Protein AF-K9FWV0-F1 (afdb_monomer_lite)

Foldseek 3Di:
DDDDDDDDDPPDDDDDDDDDPDDPQQVVLVVVVVVVVVDVPPDFFEDEDFDVVVLVVCVVNPGQEYEHAAPLADDDDDPPGHGLLVRLLVSVVVCVVVVPPRYAYAYHHPQDDVVSVVSSVVSPHDPDDSPDPDDDDD

Sequence (138 aa):
MWVPSLRSINWWQSGCLSFGRTLIIPPLMQAVRGTQYSSDWGTKITVHVGTIKSTVEALPQRMDVLVVQGTDAGRHQWAQGTSLISLLPEVRDLLSKFQNTTTAILAAGGIVDGRGCVAALGLGGLFRSPFIADDWQI

Structure (mmCIF, N/CA/C/O backbone):
data_AF-K9FWV0-F1
#
_entry.id   AF-K9FWV0-F1
#
loop_
_atom_site.group_PDB
_atom_site.id
_atom_site.type_symbol
_atom_site.label_atom_id
_atom_site.label_alt_id
_atom_site.label_comp_id
_atom_site.label_asym_id
_atom_site.label_entity_id
_atom_site.label_seq_id
_atom_site.pdbx_PDB_ins_code
_atom_site.Cartn_x
_atom_site.Cartn_y
_atom_site.Cartn_z
_atom_site.occupancy
_atom_site.B_iso_or_equiv
_atom_site.auth_seq_id
_atom_site.auth_comp_id
_atom_site.auth_asym_id
_atom_site.auth_atom_id
_atom_site.pdbx_PDB_model_num
ATOM 1 N N . MET A 1 1 ? 17.360 36.917 17.387 1.00 31.33 1 MET A N 1
ATOM 2 C CA . MET A 1 1 ? 16.236 37.310 16.511 1.00 31.33 1 MET A CA 1
ATOM 3 C C . MET A 1 1 ? 16.693 37.104 15.077 1.00 31.33 1 MET A C 1
ATOM 5 O O . MET A 1 1 ? 17.516 37.869 14.599 1.00 31.33 1 MET A O 1
ATOM 9 N N . TRP A 1 2 ? 16.291 35.995 14.457 1.00 18.30 2 TRP A N 1
ATOM 10 C CA . TRP A 1 2 ? 16.724 35.609 13.111 1.00 18.30 2 TRP A CA 1
ATOM 11 C C . TRP A 1 2 ? 15.502 35.068 12.370 1.00 18.30 2 TRP A C 1
ATOM 13 O O . TRP A 1 2 ? 14.860 34.136 12.847 1.00 18.30 2 TRP A O 1
ATOM 23 N N . VAL A 1 3 ? 15.154 35.701 11.253 1.00 36.00 3 VAL A N 1
ATOM 24 C CA . VAL A 1 3 ? 14.070 35.289 10.355 1.00 36.00 3 VAL A CA 1
ATOM 25 C C . VAL A 1 3 ? 14.722 34.775 9.072 1.00 36.00 3 VAL A C 1
ATOM 27 O O . VAL A 1 3 ? 15.388 35.562 8.403 1.00 36.00 3 VAL A O 1
ATOM 30 N N . PRO A 1 4 ? 14.517 33.508 8.679 1.00 32.19 4 PRO A N 1
ATOM 31 C CA . PRO A 1 4 ? 14.672 33.085 7.294 1.00 32.19 4 PRO A CA 1
ATOM 32 C C . PRO A 1 4 ? 13.277 32.892 6.673 1.00 32.19 4 PRO A C 1
ATOM 34 O O . PRO A 1 4 ? 12.487 32.069 7.117 1.00 32.19 4 PRO A O 1
ATOM 37 N N . SER A 1 5 ? 12.872 33.780 5.762 1.00 27.27 5 SER A N 1
ATOM 38 C CA . SER A 1 5 ? 13.053 33.637 4.306 1.00 27.27 5 SER A CA 1
ATOM 39 C C . SER A 1 5 ? 12.093 32.609 3.682 1.00 27.27 5 SER A C 1
ATOM 41 O O . SER A 1 5 ? 12.442 31.456 3.439 1.00 27.27 5 SER A O 1
ATOM 43 N N . LEU A 1 6 ? 10.891 33.094 3.351 1.00 35.16 6 LEU A N 1
ATOM 44 C CA . LEU A 1 6 ? 9.979 32.514 2.365 1.00 35.16 6 LEU A CA 1
ATOM 45 C C . LEU A 1 6 ? 10.628 32.594 0.975 1.00 35.16 6 LEU A C 1
ATOM 47 O O . LEU A 1 6 ? 10.742 33.680 0.405 1.00 35.16 6 LEU A O 1
ATOM 51 N N . ARG A 1 7 ? 11.028 31.457 0.402 1.00 28.33 7 ARG A N 1
ATOM 52 C CA . ARG A 1 7 ? 11.294 31.350 -1.037 1.00 28.33 7 ARG A CA 1
ATOM 53 C C . ARG A 1 7 ? 10.587 30.127 -1.613 1.00 28.33 7 ARG A C 1
ATOM 55 O O . ARG A 1 7 ? 10.775 29.015 -1.138 1.00 28.33 7 ARG A O 1
ATOM 62 N N . SER A 1 8 ? 9.836 30.396 -2.683 1.00 28.53 8 SER A N 1
ATOM 63 C CA . SER A 1 8 ? 9.264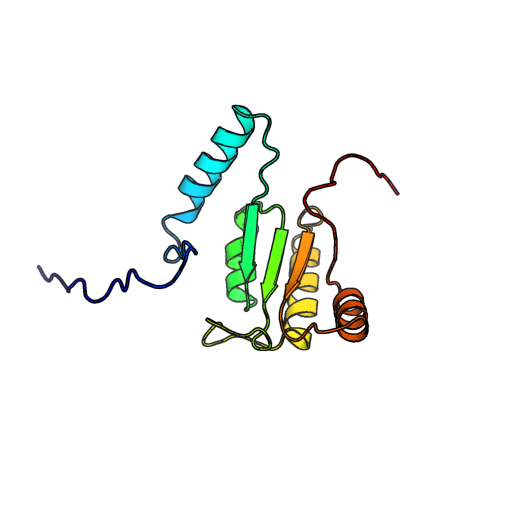 29.459 -3.657 1.00 28.53 8 SER A CA 1
ATOM 64 C C . SER A 1 8 ? 8.063 28.622 -3.197 1.00 28.53 8 SER A C 1
ATOM 66 O O . SER A 1 8 ? 8.173 27.417 -2.981 1.00 28.53 8 SER A O 1
ATOM 68 N N . ILE A 1 9 ? 6.877 29.241 -3.193 1.00 33.44 9 ILE A N 1
ATOM 69 C CA . ILE A 1 9 ? 5.652 28.514 -3.540 1.00 33.44 9 ILE A CA 1
ATOM 70 C C . ILE A 1 9 ? 5.440 28.695 -5.047 1.00 33.44 9 ILE A C 1
ATOM 72 O O . ILE A 1 9 ? 5.134 29.796 -5.502 1.00 33.44 9 ILE A O 1
ATOM 76 N N . ASN A 1 10 ? 5.628 27.624 -5.818 1.00 25.84 10 ASN A N 1
ATOM 77 C CA . ASN A 1 10 ? 5.342 27.613 -7.250 1.00 25.84 10 ASN A CA 1
ATOM 78 C C . ASN A 1 10 ? 3.911 27.105 -7.451 1.00 25.84 10 ASN A C 1
ATOM 80 O O . ASN A 1 10 ? 3.629 25.916 -7.348 1.00 25.84 10 ASN A O 1
ATOM 84 N N . TRP A 1 11 ? 3.013 28.059 -7.686 1.00 29.91 11 TRP A N 1
ATOM 85 C CA . TRP A 1 11 ? 1.553 27.931 -7.670 1.00 29.91 11 TRP A CA 1
ATOM 86 C C . TRP A 1 11 ? 0.913 27.456 -8.987 1.00 29.91 11 TRP A C 1
ATOM 88 O O . TRP A 1 11 ? -0.294 27.596 -9.154 1.00 29.91 11 TRP A O 1
ATOM 98 N N . TRP A 1 12 ? 1.667 26.915 -9.945 1.00 25.78 12 TRP A N 1
ATOM 99 C CA . TRP A 1 12 ? 1.138 26.686 -11.295 1.00 25.78 12 TRP A CA 1
ATOM 100 C C . TRP A 1 12 ? 1.600 25.361 -11.902 1.00 25.78 12 TRP A C 1
ATOM 102 O O . TRP A 1 12 ? 2.643 25.306 -12.542 1.00 25.78 12 TRP A O 1
ATOM 112 N N . GLN A 1 13 ? 0.800 24.309 -11.694 1.00 23.39 13 GLN A N 1
ATOM 113 C CA . GLN A 1 13 ? 0.373 23.325 -12.706 1.00 23.39 13 GLN A CA 1
ATOM 114 C C . GLN A 1 13 ? -0.584 22.301 -12.052 1.00 23.39 13 GLN A C 1
ATOM 116 O O . GLN A 1 13 ? -0.183 21.257 -11.551 1.00 23.39 13 GLN A O 1
ATOM 121 N N . SER A 1 14 ? -1.875 22.649 -12.078 1.00 30.33 14 SER A N 1
ATOM 122 C CA . SER A 1 14 ? -3.031 21.736 -12.073 1.00 30.33 14 SER A CA 1
ATOM 123 C C . SER A 1 14 ? -3.308 20.893 -10.812 1.00 30.33 14 SER A C 1
ATOM 125 O O . SER A 1 14 ? -2.987 19.712 -10.741 1.00 30.33 14 SER A O 1
ATOM 127 N N . GLY A 1 15 ? -4.059 21.480 -9.871 1.00 26.83 15 GLY A N 1
ATOM 128 C CA . GLY A 1 15 ? -5.215 20.808 -9.250 1.00 26.83 15 GLY A CA 1
ATOM 129 C C . GLY A 1 15 ? -5.003 19.852 -8.071 1.00 26.83 15 GLY A C 1
ATOM 130 O O . GLY A 1 15 ? -5.992 19.316 -7.582 1.00 26.83 15 GLY A O 1
ATOM 131 N N . CYS A 1 16 ? -3.781 19.657 -7.572 1.00 23.92 16 CYS A N 1
ATOM 132 C CA . CYS A 1 16 ? -3.534 18.793 -6.412 1.00 23.92 16 CYS A CA 1
ATOM 133 C C . CYS A 1 16 ? -3.038 19.603 -5.207 1.00 23.92 16 CYS A C 1
ATOM 135 O O . CYS A 1 16 ? -1.956 20.189 -5.236 1.00 23.92 16 CYS A O 1
ATOM 137 N N . LEU A 1 17 ? -3.819 19.610 -4.125 1.00 29.88 17 LEU A N 1
ATOM 138 C CA . LEU A 1 17 ? -3.402 20.148 -2.832 1.00 29.88 17 LEU A CA 1
ATOM 139 C C . LEU A 1 17 ? -2.368 19.202 -2.202 1.00 29.88 17 LEU A C 1
ATOM 141 O O . LEU A 1 17 ? -2.719 18.145 -1.688 1.00 29.88 17 LEU A O 1
ATOM 145 N N . SER A 1 18 ? -1.091 19.580 -2.229 1.00 35.12 18 SER A N 1
ATOM 146 C CA . SER A 1 18 ? -0.046 18.927 -1.433 1.00 35.12 18 SER A CA 1
ATOM 147 C C . SER A 1 18 ? 0.260 19.797 -0.215 1.00 35.12 18 SER A C 1
ATOM 149 O O . SER A 1 18 ? 0.986 20.784 -0.322 1.00 35.12 18 SER A O 1
ATOM 151 N N . PHE A 1 19 ? -0.297 19.450 0.948 1.00 37.56 19 PHE A N 1
ATOM 152 C CA . PHE A 1 19 ? -0.010 20.144 2.206 1.00 37.56 19 PHE A CA 1
ATOM 153 C C . PHE A 1 19 ? 1.246 19.579 2.886 1.00 37.56 19 PHE A C 1
ATOM 155 O O . PHE A 1 19 ? 1.450 18.368 2.955 1.00 37.56 19 PHE A O 1
ATOM 162 N N . GLY A 1 20 ? 2.091 20.479 3.397 1.00 33.84 20 GLY A N 1
ATOM 163 C CA . GLY A 1 20 ? 3.310 20.146 4.134 1.00 33.84 20 GLY A CA 1
ATOM 164 C C . GLY A 1 20 ? 3.045 19.296 5.383 1.00 33.84 20 GLY A C 1
ATOM 165 O O . GLY A 1 20 ? 2.062 19.492 6.100 1.00 33.84 20 GLY A O 1
ATOM 166 N N . ARG A 1 21 ? 3.956 18.341 5.614 1.00 50.97 21 ARG A N 1
ATOM 167 C CA . ARG A 1 21 ? 3.910 17.287 6.636 1.00 50.97 21 ARG A CA 1
ATOM 168 C C . ARG A 1 21 ? 3.661 17.841 8.050 1.00 50.97 21 ARG A C 1
ATOM 170 O O . ARG A 1 21 ? 4.405 18.685 8.536 1.00 50.97 21 ARG A O 1
ATOM 177 N N . THR A 1 22 ? 2.650 17.276 8.713 1.00 43.50 22 THR A N 1
ATOM 178 C CA . THR A 1 22 ? 2.471 17.188 10.179 1.00 43.50 22 THR A CA 1
ATOM 179 C C . THR A 1 22 ? 1.551 18.203 10.879 1.00 43.50 22 THR A C 1
ATOM 181 O O . THR A 1 22 ? 0.893 17.795 11.828 1.00 43.50 22 THR A O 1
ATOM 184 N N . LEU A 1 23 ? 1.381 19.455 10.431 1.00 39.81 23 LEU A N 1
ATOM 185 C CA . LEU A 1 23 ? 0.570 20.438 11.198 1.00 39.81 23 LEU A CA 1
ATOM 186 C C . LEU A 1 23 ? -0.821 20.781 10.626 1.00 39.81 23 LEU A C 1
ATOM 188 O O . LEU A 1 23 ? -1.628 21.376 11.333 1.00 39.81 23 LEU A O 1
ATOM 192 N N . ILE A 1 24 ? -1.141 20.386 9.388 1.00 49.94 24 ILE A N 1
ATOM 193 C CA . ILE A 1 24 ? -2.402 20.781 8.711 1.00 49.94 24 ILE A CA 1
ATOM 194 C C . ILE A 1 24 ? -3.397 19.609 8.572 1.00 49.94 24 ILE A C 1
ATOM 196 O O . ILE A 1 24 ? -4.593 19.810 8.370 1.00 49.94 24 ILE A O 1
ATOM 200 N N . ILE A 1 25 ? -2.927 18.368 8.721 1.00 58.88 25 ILE A N 1
ATOM 201 C CA . ILE A 1 25 ? -3.691 17.171 8.339 1.00 58.88 25 ILE A CA 1
ATOM 202 C C . ILE A 1 25 ? -4.869 16.868 9.292 1.00 58.88 25 ILE A C 1
ATOM 204 O O . ILE A 1 25 ? -5.973 16.641 8.792 1.00 58.88 25 ILE A O 1
ATOM 208 N N . PRO A 1 26 ? -4.716 16.902 10.636 1.00 63.69 26 PRO A N 1
ATOM 209 C CA . PRO A 1 26 ? -5.837 16.593 11.530 1.00 63.69 26 PRO A CA 1
ATOM 210 C C . PRO A 1 26 ? -7.020 17.579 11.424 1.00 63.69 26 PRO A C 1
ATOM 212 O O . PRO A 1 26 ? -8.152 17.104 11.312 1.00 63.69 26 PRO A O 1
ATOM 215 N N . PRO A 1 27 ? -6.808 18.915 11.380 1.00 69.94 27 PRO A N 1
ATOM 216 C CA . PRO A 1 27 ? -7.901 19.879 11.219 1.00 69.94 27 PRO A CA 1
ATOM 217 C C . PRO A 1 27 ? -8.648 19.738 9.888 1.00 69.94 27 PRO A C 1
ATOM 219 O O . PRO A 1 27 ? -9.874 19.824 9.860 1.00 69.94 27 PRO A O 1
ATOM 222 N N . LEU A 1 28 ? -7.934 19.476 8.786 1.00 72.50 28 LEU A N 1
ATOM 223 C CA . LEU A 1 28 ? -8.551 19.318 7.466 1.00 72.50 28 LEU A CA 1
ATOM 224 C C . LEU A 1 28 ? -9.435 18.066 7.406 1.00 72.50 28 LEU A C 1
ATOM 226 O O . LEU A 1 28 ? -10.564 18.128 6.926 1.00 72.50 28 LEU A O 1
ATOM 230 N N . MET A 1 29 ? -8.953 16.935 7.927 1.00 72.06 29 MET A N 1
ATOM 231 C CA . MET A 1 29 ? -9.752 15.706 7.946 1.00 72.06 29 MET A CA 1
ATOM 232 C C . MET A 1 29 ? -10.977 15.828 8.850 1.00 72.06 29 MET A C 1
ATOM 234 O O . MET A 1 29 ? -12.032 15.300 8.507 1.00 72.06 29 MET A O 1
ATOM 238 N N . GLN A 1 30 ? -10.868 16.534 9.978 1.00 73.38 30 GLN A N 1
ATOM 239 C CA . GLN A 1 30 ? -12.028 16.819 10.825 1.00 73.38 30 GLN A CA 1
ATOM 240 C C . GLN A 1 30 ? -13.048 17.706 10.109 1.00 73.38 30 GLN A C 1
ATOM 242 O O . GLN A 1 30 ? -14.240 17.422 10.189 1.00 73.38 30 GLN A O 1
ATOM 247 N N . ALA A 1 31 ? -12.602 18.715 9.357 1.00 74.31 31 ALA A N 1
ATOM 248 C CA . ALA A 1 31 ? -13.494 19.557 8.564 1.00 74.31 31 ALA A CA 1
ATOM 249 C C . ALA A 1 31 ? -14.236 18.753 7.479 1.00 74.31 31 ALA A C 1
ATOM 251 O O . ALA A 1 31 ? -15.458 18.847 7.383 1.00 74.31 31 ALA A O 1
ATOM 252 N N . VAL A 1 32 ? -13.529 17.898 6.727 1.00 74.50 32 VAL A N 1
ATOM 253 C CA . VAL A 1 32 ? -14.141 17.029 5.700 1.00 74.50 32 VAL A CA 1
ATOM 254 C C . VAL A 1 32 ? -15.163 16.071 6.320 1.00 74.50 32 VAL A C 1
ATOM 256 O O . VAL A 1 32 ? -16.266 15.905 5.794 1.00 74.50 32 VAL A O 1
ATOM 259 N N . ARG A 1 33 ? -14.850 15.487 7.482 1.00 73.56 33 ARG A N 1
ATOM 260 C CA . ARG A 1 33 ? -15.806 14.642 8.214 1.00 73.56 33 ARG A CA 1
ATOM 261 C C . ARG A 1 33 ? -16.999 15.423 8.754 1.00 73.56 33 ARG A C 1
ATOM 263 O O . ARG A 1 33 ? -18.113 14.914 8.729 1.00 73.56 33 ARG A O 1
ATOM 270 N N . GLY A 1 34 ? -16.793 16.666 9.184 1.00 71.31 34 GLY A N 1
ATOM 271 C CA . GLY A 1 34 ? -17.879 17.562 9.578 1.00 71.31 34 GLY A CA 1
ATOM 272 C C . GLY A 1 34 ? -18.855 17.828 8.428 1.00 71.31 34 GLY A C 1
ATOM 273 O O . GLY A 1 34 ? -20.064 17.822 8.637 1.00 71.31 34 GLY A O 1
ATOM 274 N N . THR A 1 35 ? -18.345 17.972 7.200 1.00 68.38 35 THR A N 1
ATOM 275 C CA . THR A 1 35 ? -19.179 18.173 6.001 1.00 68.38 35 THR A CA 1
ATOM 276 C C . THR A 1 35 ? -19.883 16.906 5.506 1.00 68.38 35 THR A C 1
ATOM 278 O O . THR A 1 35 ? -20.960 17.011 4.922 1.00 68.38 35 THR A O 1
ATOM 281 N N . GLN A 1 36 ? -19.342 15.709 5.781 1.00 66.44 36 GLN A N 1
ATOM 282 C CA . GLN A 1 36 ? -20.054 14.447 5.517 1.00 66.44 36 GLN A CA 1
ATOM 283 C C . GLN A 1 36 ? -21.338 14.335 6.342 1.00 66.44 36 GLN A C 1
ATOM 285 O O . GLN A 1 36 ? -22.301 13.736 5.891 1.00 66.44 36 GLN A O 1
ATOM 290 N N . TYR A 1 37 ? -21.369 14.906 7.549 1.00 60.38 37 TYR A N 1
ATOM 291 C CA . TYR A 1 37 ? -22.563 14.845 8.392 1.00 60.38 37 TYR A CA 1
ATOM 292 C C . TYR A 1 37 ? -23.667 15.807 7.924 1.00 60.38 37 TYR A C 1
ATOM 294 O O . TYR A 1 37 ? -24.840 15.576 8.199 1.00 60.38 37 TYR A O 1
ATOM 302 N N . SER A 1 38 ? -23.312 16.890 7.219 1.00 57.97 38 SER A N 1
ATOM 303 C CA . SER A 1 38 ? -24.278 17.899 6.758 1.00 57.97 38 SER A CA 1
ATOM 304 C C . SER A 1 38 ? -24.741 17.708 5.313 1.00 57.97 38 SER A C 1
ATOM 306 O O . SER A 1 38 ? -25.518 18.527 4.823 1.00 57.97 38 SER A O 1
ATOM 308 N N . SER A 1 39 ? -24.221 16.712 4.594 1.00 58.88 39 SER A N 1
ATOM 309 C CA . SER A 1 39 ? -24.528 16.518 3.180 1.00 58.88 39 SER A CA 1
ATOM 310 C C . SER A 1 39 ? -24.557 15.034 2.813 1.00 58.88 39 SER A C 1
ATOM 312 O O . SER A 1 39 ? -23.684 14.288 3.236 1.00 58.88 39 SER A O 1
ATOM 314 N N . ASP A 1 40 ? -25.515 14.611 1.982 1.00 59.12 40 ASP A N 1
ATOM 315 C CA . ASP A 1 40 ? -25.661 13.214 1.514 1.00 59.12 40 ASP A CA 1
ATOM 316 C C . ASP A 1 40 ? -24.533 12.751 0.567 1.00 59.12 40 ASP A C 1
ATOM 318 O O . ASP A 1 40 ? -24.562 11.656 0.002 1.00 59.12 40 ASP A O 1
ATOM 322 N N . TRP A 1 41 ? -23.504 13.575 0.365 1.00 62.41 41 TRP A N 1
ATOM 323 C CA . TRP A 1 41 ? -22.355 13.219 -0.449 1.00 62.41 41 TRP A CA 1
ATOM 324 C C . TRP A 1 41 ? -21.435 12.314 0.372 1.00 62.41 41 TRP A C 1
ATOM 326 O O . TRP A 1 41 ? -20.658 12.795 1.200 1.00 62.41 41 TRP A O 1
ATOM 336 N N . GLY A 1 42 ? -21.511 11.001 0.121 1.00 71.38 42 GLY A N 1
ATOM 337 C CA . GLY A 1 42 ? -20.668 9.942 0.696 1.00 71.38 42 GLY A CA 1
ATOM 338 C C . GLY A 1 42 ? -19.178 10.068 0.348 1.00 71.38 42 GLY A C 1
ATOM 339 O O . GLY A 1 42 ? -18.584 9.182 -0.262 1.00 71.38 42 GLY A O 1
ATOM 340 N N . THR A 1 43 ? -18.577 11.193 0.727 1.00 77.69 43 THR A N 1
ATOM 341 C CA . THR A 1 43 ? -17.184 11.573 0.484 1.00 77.69 43 THR A CA 1
ATOM 342 C C . THR A 1 43 ? -16.268 10.534 1.120 1.00 77.69 43 THR A C 1
ATOM 344 O O . THR A 1 43 ? -16.572 10.033 2.194 1.00 77.69 43 THR A O 1
ATOM 347 N N . LYS A 1 44 ? -15.149 10.184 0.489 1.00 80.56 44 LYS A N 1
ATOM 348 C CA . LYS A 1 44 ? -14.170 9.237 1.046 1.00 80.56 44 LYS A CA 1
ATOM 349 C C . LYS A 1 44 ? -12.807 9.902 1.132 1.00 80.56 44 LYS A C 1
ATOM 351 O O . LYS A 1 44 ? -12.428 10.663 0.243 1.00 80.56 44 LYS A O 1
ATOM 356 N N . ILE A 1 45 ? -12.075 9.624 2.204 1.00 83.25 45 ILE A N 1
ATOM 357 C CA . ILE A 1 45 ? -10.740 10.166 2.448 1.00 83.25 45 ILE A CA 1
ATOM 358 C C . ILE A 1 45 ? -9.708 9.155 1.956 1.00 83.25 45 ILE A C 1
ATOM 360 O O . ILE A 1 45 ? -9.596 8.045 2.482 1.00 83.25 45 ILE A O 1
ATOM 364 N N . THR A 1 46 ? -8.927 9.565 0.961 1.00 86.69 46 THR A N 1
ATOM 365 C CA . THR A 1 46 ? -7.846 8.766 0.378 1.00 86.69 46 THR A CA 1
ATOM 366 C C . THR A 1 46 ? -6.486 9.378 0.702 1.00 86.69 46 THR A C 1
ATOM 368 O O . THR A 1 46 ? -6.297 10.578 0.499 1.00 86.69 46 THR A O 1
ATOM 371 N N . VAL A 1 47 ? -5.520 8.572 1.147 1.00 89.31 47 VAL A N 1
ATOM 372 C CA . VAL A 1 47 ? -4.154 9.031 1.463 1.00 89.31 47 VAL A CA 1
ATOM 373 C C . VAL A 1 47 ? -3.144 8.304 0.584 1.00 89.31 47 VAL A C 1
ATOM 375 O O . VAL A 1 47 ? -3.190 7.084 0.470 1.00 89.31 47 VAL A O 1
ATOM 378 N N . HIS A 1 48 ? -2.222 9.049 -0.031 1.00 90.69 48 HIS A N 1
ATOM 379 C CA . HIS A 1 48 ? -1.157 8.493 -0.867 1.00 90.69 48 HIS A CA 1
ATOM 380 C C . HIS A 1 48 ? 0.134 8.317 -0.068 1.00 90.69 48 HIS A C 1
ATOM 382 O O . HIS A 1 48 ? 0.627 9.252 0.565 1.00 90.69 48 HIS A O 1
ATOM 388 N N . VAL A 1 49 ? 0.714 7.124 -0.152 1.00 91.75 49 VAL A N 1
ATOM 389 C CA . VAL A 1 49 ? 1.986 6.762 0.476 1.00 91.75 49 VAL A CA 1
ATOM 390 C C . VAL A 1 49 ? 2.889 6.100 -0.549 1.00 91.75 49 VAL A C 1
ATOM 392 O O . VAL A 1 49 ? 2.428 5.533 -1.528 1.00 91.75 49 VAL A O 1
ATOM 395 N N . GLY A 1 50 ? 4.193 6.160 -0.322 1.00 90.56 50 GLY A N 1
ATOM 396 C CA . GLY A 1 50 ? 5.171 5.506 -1.205 1.00 90.56 50 GLY A CA 1
ATOM 397 C C . GLY A 1 50 ? 6.438 5.076 -0.468 1.00 90.56 50 GLY A C 1
ATOM 398 O O . GLY A 1 50 ? 7.470 4.836 -1.081 1.00 90.56 50 GLY A O 1
ATOM 399 N N . THR A 1 51 ? 6.368 5.064 0.866 1.00 91.50 51 THR A N 1
ATOM 400 C CA . THR A 1 51 ? 7.384 4.541 1.784 1.00 91.50 51 THR A CA 1
ATOM 401 C C . THR A 1 51 ? 6.676 3.944 3.001 1.00 91.50 51 THR A C 1
ATOM 403 O O . THR A 1 51 ? 5.564 4.362 3.354 1.00 91.50 51 THR A O 1
ATOM 406 N N . ILE A 1 52 ? 7.331 3.026 3.711 1.00 93.31 52 ILE A N 1
ATOM 407 C CA . ILE A 1 52 ? 6.811 2.506 4.984 1.00 93.31 52 ILE A CA 1
ATOM 408 C C . ILE A 1 52 ? 6.695 3.608 6.035 1.00 93.31 52 ILE A C 1
ATOM 410 O O . ILE A 1 52 ? 5.687 3.680 6.733 1.00 93.31 52 ILE A O 1
ATOM 414 N N . LYS A 1 53 ? 7.645 4.549 6.074 1.00 90.69 53 LYS A N 1
ATOM 415 C CA . LYS A 1 53 ? 7.584 5.697 6.986 1.00 90.69 53 LYS A CA 1
ATOM 416 C C . LYS A 1 53 ? 6.310 6.526 6.789 1.00 90.69 53 LYS A C 1
ATOM 418 O O . LYS A 1 53 ? 5.585 6.755 7.750 1.00 90.69 53 LYS A O 1
ATOM 423 N N . SER A 1 54 ? 5.997 6.910 5.547 1.00 89.12 54 SER A N 1
ATOM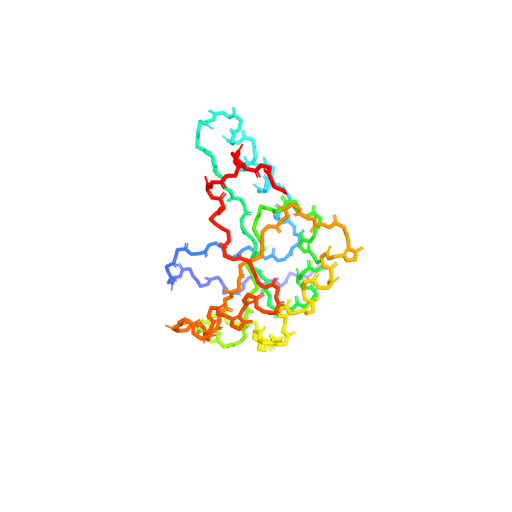 424 C CA . SER A 1 54 ? 4.755 7.643 5.249 1.00 89.12 54 SER A CA 1
ATOM 425 C C . SER A 1 54 ? 3.503 6.826 5.569 1.00 89.12 54 SER A C 1
ATOM 427 O O . SER A 1 54 ? 2.476 7.393 5.919 1.00 89.12 54 SER A O 1
ATOM 429 N N . THR A 1 55 ? 3.588 5.496 5.471 1.00 89.94 55 THR A N 1
ATOM 430 C CA . THR A 1 55 ? 2.481 4.603 5.828 1.00 89.94 55 THR A CA 1
ATOM 431 C C . THR A 1 55 ? 2.219 4.626 7.327 1.00 89.94 55 THR A C 1
ATOM 433 O O . THR A 1 55 ? 1.086 4.858 7.732 1.00 89.94 55 THR A O 1
ATOM 436 N N . VAL A 1 56 ? 3.259 4.479 8.154 1.00 90.50 56 VAL A N 1
ATOM 437 C CA . VAL A 1 56 ? 3.150 4.575 9.620 1.00 90.50 56 VAL A CA 1
ATOM 438 C C . VAL A 1 56 ? 2.579 5.932 10.047 1.00 90.50 56 VAL A C 1
ATOM 440 O O . VAL A 1 56 ? 1.699 5.984 10.901 1.00 90.50 56 VAL A O 1
ATOM 443 N N . GLU A 1 57 ? 3.020 7.022 9.415 1.00 88.12 57 GLU A N 1
ATOM 444 C CA . GLU A 1 57 ? 2.506 8.378 9.668 1.00 88.12 57 GLU A CA 1
ATOM 445 C C . GLU A 1 57 ? 1.025 8.553 9.259 1.00 88.12 57 GLU A C 1
ATOM 447 O O . GLU A 1 57 ? 0.322 9.409 9.806 1.00 88.12 57 GLU A O 1
ATOM 452 N N . ALA A 1 58 ? 0.531 7.744 8.315 1.00 85.94 58 ALA A N 1
ATOM 453 C CA . ALA A 1 58 ? -0.849 7.777 7.833 1.00 85.94 58 ALA A CA 1
ATOM 454 C C . ALA A 1 58 ? -1.821 6.935 8.678 1.00 85.94 58 ALA A C 1
ATOM 456 O O . ALA A 1 58 ? -3.007 7.254 8.733 1.00 85.94 58 ALA A O 1
ATOM 457 N N . LEU A 1 59 ? -1.356 5.894 9.378 1.00 84.44 59 LEU A N 1
ATOM 458 C CA . LEU A 1 59 ? -2.229 4.995 10.154 1.00 84.44 59 LEU A CA 1
ATOM 459 C C . LEU A 1 59 ? -3.159 5.704 11.162 1.00 84.44 59 LEU A C 1
ATOM 461 O O . LEU A 1 59 ? -4.336 5.340 11.223 1.00 84.44 59 LEU A O 1
ATOM 465 N N . PRO A 1 60 ? -2.721 6.735 11.915 1.00 83.56 60 PRO A N 1
ATOM 466 C CA . PRO A 1 60 ? -3.589 7.415 12.881 1.00 83.56 60 PRO A CA 1
ATOM 467 C C . PRO A 1 60 ? -4.738 8.215 12.242 1.00 83.56 60 PRO A C 1
ATOM 469 O O . PRO A 1 60 ? -5.643 8.665 12.942 1.00 83.56 60 PRO A O 1
ATOM 472 N N . GLN A 1 61 ? -4.709 8.419 10.923 1.00 78.56 61 GLN A N 1
ATOM 473 C CA . GLN A 1 61 ? -5.564 9.367 10.205 1.00 78.56 61 GLN A CA 1
ATOM 474 C C . GLN A 1 61 ? -6.959 8.812 9.852 1.00 78.56 61 GLN A C 1
ATOM 476 O O . GLN A 1 61 ? -7.825 9.560 9.394 1.00 78.56 61 GLN A O 1
ATOM 481 N N . ARG A 1 62 ? -7.215 7.518 10.110 1.00 74.75 62 ARG A N 1
ATOM 482 C CA . ARG A 1 62 ? -8.499 6.827 9.847 1.00 74.75 62 ARG A CA 1
ATOM 483 C C . ARG A 1 62 ? -9.001 6.969 8.398 1.00 74.75 62 ARG A C 1
ATOM 485 O O . ARG A 1 62 ? -10.186 7.173 8.172 1.00 74.75 62 ARG A O 1
ATOM 492 N N . MET A 1 63 ? -8.114 6.905 7.414 1.00 83.38 63 MET A N 1
ATOM 493 C CA . MET A 1 63 ? -8.478 6.976 5.991 1.00 83.38 63 MET A CA 1
ATOM 494 C C . MET A 1 63 ? -9.393 5.825 5.542 1.00 83.38 63 MET A C 1
ATOM 496 O O . MET A 1 63 ? -9.326 4.728 6.092 1.00 83.38 63 MET A O 1
ATOM 500 N N . ASP A 1 64 ? -10.208 6.071 4.516 1.00 83.81 64 ASP A N 1
ATOM 501 C CA . ASP A 1 64 ? -11.030 5.037 3.873 1.00 83.81 64 ASP A CA 1
ATOM 502 C C . ASP A 1 64 ? -10.194 4.213 2.879 1.00 83.81 64 ASP A C 1
ATOM 504 O O . ASP A 1 64 ? -10.360 2.997 2.758 1.00 83.81 64 ASP A O 1
ATOM 508 N N . VAL A 1 65 ? -9.265 4.878 2.178 1.00 87.31 65 VAL A N 1
ATOM 509 C CA . VAL A 1 65 ? -8.378 4.254 1.188 1.00 87.31 65 VAL A CA 1
ATOM 510 C C . VAL A 1 65 ? -6.938 4.691 1.402 1.00 87.31 65 VAL A C 1
ATOM 512 O O . VAL A 1 65 ? -6.637 5.883 1.491 1.00 87.31 65 VAL A O 1
ATOM 515 N N . LEU A 1 66 ? -6.036 3.719 1.403 1.00 90.12 66 LEU A N 1
ATOM 516 C CA . LEU A 1 66 ? -4.601 3.918 1.323 1.00 90.12 66 LEU A CA 1
ATOM 517 C C . LEU A 1 66 ? -4.128 3.614 -0.097 1.00 90.12 66 LEU A C 1
ATOM 519 O O . LEU A 1 66 ? -4.188 2.472 -0.548 1.00 90.12 66 LEU A O 1
ATOM 523 N N . VAL A 1 67 ? -3.632 4.628 -0.795 1.00 91.62 67 VAL A N 1
ATOM 524 C CA . VAL A 1 67 ? -3.034 4.467 -2.120 1.00 91.62 67 VAL A CA 1
ATOM 525 C C . VAL A 1 67 ? -1.538 4.247 -1.957 1.00 91.62 67 VAL A C 1
ATOM 527 O O . VAL A 1 67 ? -0.808 5.139 -1.526 1.00 91.62 67 VAL A O 1
ATOM 530 N N . VAL A 1 68 ? -1.084 3.050 -2.301 1.00 92.94 68 VAL A N 1
ATOM 531 C CA . VAL A 1 68 ? 0.322 2.657 -2.272 1.00 92.94 68 VAL A CA 1
ATOM 532 C C . VAL A 1 68 ? 0.911 2.928 -3.645 1.00 92.94 68 VAL A C 1
ATOM 534 O O . VAL A 1 68 ? 0.653 2.194 -4.597 1.00 92.94 68 VAL A O 1
ATOM 537 N N . GLN A 1 69 ? 1.678 4.008 -3.749 1.00 92.44 69 GLN A N 1
ATOM 538 C CA . GLN A 1 69 ? 2.299 4.462 -4.981 1.00 92.44 69 GLN A CA 1
ATOM 539 C C . GLN A 1 69 ? 3.778 4.073 -5.014 1.00 92.44 69 GLN A C 1
ATOM 541 O O . GLN A 1 69 ? 4.586 4.603 -4.249 1.00 92.44 69 GLN A O 1
ATOM 546 N N . GLY A 1 70 ? 4.135 3.172 -5.927 1.00 91.25 70 GLY A N 1
ATOM 547 C CA . GLY A 1 70 ? 5.529 2.846 -6.211 1.00 91.25 70 GLY A CA 1
ATOM 548 C C . GLY A 1 70 ? 6.222 3.905 -7.073 1.00 91.25 70 GLY A C 1
ATOM 549 O O . GLY A 1 70 ? 5.570 4.706 -7.748 1.00 91.25 70 GLY A O 1
ATOM 550 N N . THR A 1 71 ? 7.555 3.873 -7.124 1.00 91.19 71 THR A N 1
ATOM 551 C CA . THR A 1 71 ? 8.363 4.703 -8.047 1.00 91.19 71 THR A CA 1
ATOM 552 C C . THR A 1 71 ? 8.113 4.383 -9.519 1.00 91.19 71 THR A C 1
ATOM 554 O O . THR A 1 71 ? 8.466 5.168 -10.387 1.00 91.19 71 THR A O 1
ATOM 557 N N . ASP A 1 72 ? 7.460 3.261 -9.813 1.00 88.31 72 ASP A N 1
ATOM 558 C CA . ASP A 1 72 ? 7.041 2.887 -11.168 1.00 88.31 72 ASP A CA 1
ATOM 559 C C . ASP A 1 72 ? 5.865 3.749 -11.672 1.00 88.31 72 ASP A C 1
ATOM 561 O O . ASP A 1 72 ? 5.480 3.685 -12.840 1.00 88.31 72 ASP A O 1
ATOM 565 N N . ALA A 1 73 ? 5.253 4.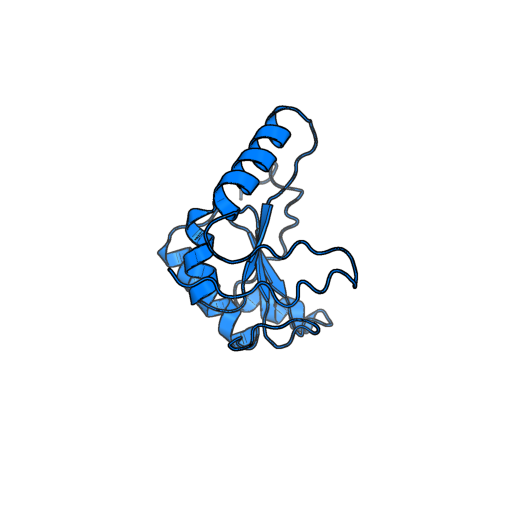554 -10.797 1.00 84.06 73 ALA A N 1
ATOM 566 C CA . ALA A 1 73 ? 4.278 5.568 -11.182 1.00 84.06 73 ALA A CA 1
ATOM 567 C C . ALA A 1 73 ? 4.987 6.806 -11.747 1.00 84.06 73 ALA A C 1
ATOM 569 O O . ALA A 1 73 ? 5.899 7.331 -11.120 1.00 84.06 73 ALA A O 1
ATOM 570 N N . GLY A 1 74 ? 4.546 7.335 -12.891 1.00 73.25 74 GLY A N 1
ATOM 571 C CA . GLY A 1 74 ? 5.046 8.623 -13.391 1.00 73.25 74 GLY A CA 1
ATOM 572 C C . GLY A 1 74 ? 4.670 9.813 -12.487 1.00 73.25 74 GLY A C 1
ATOM 573 O O . GLY A 1 74 ? 3.812 9.690 -11.615 1.00 73.25 74 GLY A O 1
ATOM 574 N N . ARG A 1 75 ? 5.241 10.999 -12.765 1.00 72.81 75 ARG A N 1
ATOM 575 C CA . ARG A 1 75 ? 5.038 12.295 -12.058 1.00 72.81 75 ARG A CA 1
ATOM 576 C C . ARG A 1 75 ? 5.859 12.452 -10.763 1.00 72.81 75 ARG A C 1
ATOM 578 O O . ARG A 1 75 ? 6.958 11.925 -10.677 1.00 72.81 75 ARG A O 1
ATOM 585 N N . HIS A 1 76 ? 5.399 13.288 -9.820 1.00 71.81 76 HIS A N 1
ATOM 586 C CA . HIS A 1 76 ? 6.088 13.600 -8.559 1.00 71.81 76 HIS A CA 1
ATOM 587 C C . HIS A 1 76 ? 6.143 12.367 -7.657 1.00 71.81 76 HIS A C 1
ATOM 589 O O . HIS A 1 76 ? 5.263 12.127 -6.834 1.00 71.81 76 HIS A O 1
ATOM 595 N N . GLN A 1 77 ? 7.187 11.576 -7.861 1.00 73.94 77 GLN A N 1
ATOM 596 C CA . GLN A 1 77 ? 7.519 10.430 -7.037 1.00 73.94 77 GLN A CA 1
ATOM 597 C C . GLN A 1 77 ? 8.165 10.883 -5.730 1.00 73.94 77 GLN A C 1
ATOM 599 O O . GLN A 1 77 ? 8.638 12.014 -5.578 1.00 73.94 77 GLN A O 1
ATOM 604 N N . TRP A 1 78 ? 8.236 9.963 -4.777 1.00 72.69 78 TRP A N 1
ATOM 605 C CA . TRP A 1 78 ? 9.019 10.186 -3.575 1.00 72.69 78 TRP A CA 1
ATOM 606 C C . TRP A 1 78 ? 10.501 10.068 -3.882 1.00 72.69 78 TRP A C 1
ATOM 608 O O . TRP A 1 78 ? 10.952 9.070 -4.432 1.00 72.69 78 TRP A O 1
ATOM 618 N N . ALA A 1 79 ? 11.268 11.064 -3.435 1.00 72.38 79 ALA A N 1
ATOM 619 C CA . ALA A 1 79 ? 12.722 11.083 -3.578 1.00 72.38 79 ALA A CA 1
ATOM 620 C C . ALA A 1 79 ? 13.418 9.862 -2.943 1.00 72.38 79 ALA A C 1
ATOM 622 O O . ALA A 1 79 ? 14.565 9.581 -3.263 1.00 72.38 79 ALA A O 1
ATOM 623 N N . GLN A 1 80 ? 12.741 9.166 -2.024 1.00 77.50 80 GLN A N 1
ATOM 624 C CA . GLN A 1 80 ? 13.192 7.935 -1.362 1.00 77.50 80 GLN A CA 1
ATOM 625 C C . GLN A 1 80 ? 12.136 6.821 -1.495 1.00 77.50 80 GLN A C 1
ATOM 627 O O . GLN A 1 80 ? 11.887 6.083 -0.546 1.00 77.50 80 GLN A O 1
ATOM 632 N N . GLY A 1 81 ? 11.424 6.777 -2.625 1.00 79.25 81 GLY A N 1
ATOM 633 C CA . GLY A 1 81 ? 10.391 5.775 -2.884 1.00 79.25 81 GLY A CA 1
ATOM 634 C C . GLY A 1 81 ? 10.959 4.408 -3.271 1.00 79.25 81 GLY A C 1
ATOM 635 O O . GLY A 1 81 ? 12.134 4.273 -3.608 1.00 79.25 81 GLY A O 1
ATOM 636 N N . THR A 1 82 ? 10.092 3.400 -3.261 1.00 86.31 82 THR A N 1
ATOM 637 C CA . THR A 1 82 ? 10.408 2.026 -3.682 1.00 86.31 82 THR A CA 1
ATOM 638 C C . THR A 1 82 ? 9.455 1.592 -4.796 1.00 86.31 82 THR A C 1
ATOM 640 O O . THR A 1 82 ? 8.358 2.140 -4.917 1.00 86.31 82 THR A O 1
ATOM 643 N N . SER A 1 83 ? 9.854 0.614 -5.616 1.00 92.19 83 SER A N 1
ATOM 644 C CA . SER A 1 83 ? 8.961 -0.007 -6.601 1.00 92.19 83 SER A CA 1
ATOM 645 C C . SER A 1 83 ? 7.708 -0.579 -5.931 1.00 92.19 83 SER A C 1
ATOM 647 O O . SER A 1 83 ? 7.756 -1.056 -4.791 1.00 92.19 83 SER A O 1
ATOM 649 N N . LEU A 1 84 ? 6.585 -0.551 -6.653 1.00 92.94 84 LEU A N 1
ATOM 650 C CA . LEU A 1 84 ? 5.297 -1.034 -6.156 1.00 92.94 84 LEU A CA 1
ATOM 651 C C . LEU A 1 84 ? 5.373 -2.508 -5.742 1.00 92.94 84 LEU A C 1
ATOM 653 O O . LEU A 1 84 ? 4.779 -2.883 -4.733 1.00 92.94 84 LEU A O 1
ATOM 657 N N . ILE A 1 85 ? 6.128 -3.323 -6.487 1.00 94.19 85 ILE A N 1
ATOM 658 C CA . ILE A 1 85 ? 6.234 -4.768 -6.250 1.00 94.19 85 ILE A CA 1
ATOM 659 C C . ILE A 1 85 ? 6.820 -5.091 -4.865 1.00 94.19 85 ILE A C 1
ATOM 661 O O . ILE A 1 85 ? 6.432 -6.080 -4.252 1.00 94.19 85 ILE A O 1
ATOM 665 N N . SER A 1 86 ? 7.720 -4.245 -4.354 1.00 94.38 86 SER A N 1
ATOM 666 C CA . SER A 1 86 ? 8.330 -4.408 -3.028 1.00 94.38 86 SER A CA 1
ATOM 667 C C . SER A 1 86 ? 7.534 -3.688 -1.945 1.00 94.38 86 SER A C 1
ATOM 669 O O . SER A 1 86 ? 7.324 -4.227 -0.865 1.00 94.38 86 SER A O 1
ATOM 671 N N . LEU A 1 87 ? 7.048 -2.480 -2.237 1.00 94.31 87 LEU A N 1
ATOM 672 C CA . LEU A 1 87 ? 6.365 -1.657 -1.243 1.00 94.31 87 LEU A CA 1
ATOM 673 C C . LEU A 1 87 ? 4.998 -2.229 -0.841 1.00 94.31 87 LEU A C 1
ATOM 675 O O . LEU A 1 87 ? 4.616 -2.167 0.327 1.00 94.31 87 LEU A O 1
ATOM 679 N N . LEU A 1 88 ? 4.239 -2.747 -1.806 1.00 94.94 88 LEU A N 1
ATOM 680 C CA . LEU A 1 88 ? 2.873 -3.212 -1.588 1.00 94.94 88 LEU A CA 1
ATOM 681 C C . LEU A 1 88 ? 2.753 -4.334 -0.537 1.00 94.94 88 LEU A C 1
ATOM 683 O O . LEU A 1 88 ? 1.950 -4.157 0.385 1.00 94.94 88 LEU A O 1
ATOM 687 N N . PRO A 1 89 ? 3.531 -5.436 -0.600 1.00 94.38 89 PRO A N 1
ATOM 688 C CA . PRO A 1 89 ? 3.461 -6.478 0.424 1.00 94.38 89 PRO A CA 1
ATOM 689 C C . PRO A 1 89 ? 3.913 -5.971 1.801 1.00 94.38 89 PRO A C 1
ATOM 691 O O . PRO A 1 89 ? 3.263 -6.270 2.799 1.00 94.38 89 PRO A O 1
ATOM 694 N N . GLU A 1 90 ? 4.944 -5.122 1.878 1.00 94.88 90 GLU A N 1
ATOM 695 C CA . GLU A 1 90 ? 5.390 -4.551 3.157 1.00 94.88 90 GLU A CA 1
ATOM 696 C C . GLU A 1 90 ? 4.309 -3.673 3.815 1.00 94.88 90 GLU A C 1
ATOM 698 O O . GLU A 1 90 ? 4.092 -3.736 5.030 1.00 94.88 90 GLU A O 1
ATOM 703 N N . VAL A 1 91 ? 3.594 -2.867 3.022 1.00 93.62 91 VAL A N 1
ATOM 704 C CA . VAL A 1 91 ? 2.460 -2.065 3.508 1.00 93.62 91 VAL A CA 1
ATOM 705 C C . VAL A 1 91 ? 1.309 -2.959 3.968 1.00 93.62 91 VAL A C 1
ATOM 707 O O . VAL A 1 91 ? 0.706 -2.689 5.012 1.00 93.62 91 VAL A O 1
ATOM 710 N N . ARG A 1 92 ? 1.000 -4.027 3.223 1.00 92.38 92 ARG A N 1
ATOM 711 C CA . ARG A 1 92 ? -0.039 -4.992 3.604 1.00 92.38 92 ARG A CA 1
ATOM 712 C C . ARG A 1 92 ? 0.297 -5.662 4.936 1.00 92.38 92 ARG A C 1
ATOM 714 O O . ARG A 1 92 ? -0.562 -5.705 5.816 1.00 92.38 92 ARG A O 1
ATOM 721 N N . ASP A 1 93 ? 1.533 -6.117 5.110 1.00 92.56 93 ASP A N 1
ATOM 722 C CA . ASP A 1 93 ? 2.000 -6.735 6.353 1.00 92.56 93 ASP A CA 1
ATOM 723 C C . ASP A 1 93 ? 1.932 -5.766 7.533 1.00 92.56 93 ASP A C 1
ATOM 725 O O . ASP A 1 93 ? 1.540 -6.145 8.642 1.00 92.56 93 ASP A O 1
ATOM 729 N N . LEU A 1 94 ? 2.281 -4.498 7.304 1.00 91.88 94 LEU A N 1
ATOM 730 C CA . LEU A 1 94 ? 2.146 -3.454 8.309 1.00 91.88 94 LEU A CA 1
ATOM 731 C C . LEU A 1 94 ? 0.680 -3.290 8.736 1.00 91.88 94 LEU A C 1
ATOM 733 O O . LEU A 1 94 ? 0.389 -3.334 9.928 1.00 91.88 94 LEU A O 1
ATOM 737 N N . LEU A 1 95 ? -0.257 -3.157 7.796 1.00 88.50 95 LEU A N 1
ATOM 738 C CA . LEU A 1 95 ? -1.681 -3.002 8.122 1.00 88.50 95 LEU A CA 1
ATOM 739 C C . LEU A 1 95 ? -2.244 -4.200 8.896 1.00 88.50 95 LEU A C 1
ATOM 741 O O . LEU A 1 95 ? -2.978 -4.000 9.867 1.00 88.50 95 LEU A O 1
ATOM 745 N N . SER A 1 96 ? -1.841 -5.420 8.532 1.00 87.88 96 SER A N 1
ATOM 746 C CA . SER A 1 96 ? -2.185 -6.642 9.268 1.00 87.88 96 SER A CA 1
ATOM 747 C C . SER A 1 96 ? -1.687 -6.600 10.717 1.00 87.88 96 SER A C 1
ATOM 749 O O . SER A 1 96 ? -2.447 -6.902 11.637 1.00 87.88 96 SER A O 1
ATOM 751 N N . LYS A 1 97 ? -0.443 -6.157 10.953 1.00 88.81 97 LYS A N 1
ATOM 752 C CA . LYS A 1 97 ? 0.129 -6.008 12.309 1.00 88.81 97 LYS A CA 1
ATOM 753 C C . LYS A 1 97 ? -0.618 -4.979 13.157 1.00 88.81 97 LYS A C 1
ATOM 755 O O . LYS A 1 97 ? -0.775 -5.177 14.357 1.00 88.81 97 LYS A O 1
ATOM 760 N N . PHE A 1 98 ? -1.095 -3.902 12.536 1.00 84.75 98 PHE A N 1
ATOM 761 C CA . PHE A 1 98 ? -1.903 -2.871 13.194 1.00 84.75 98 PHE A CA 1
ATOM 762 C C . PHE A 1 98 ? -3.397 -3.226 13.285 1.00 84.75 98 PHE A C 1
ATOM 764 O O . PHE A 1 98 ? -4.184 -2.394 13.730 1.00 84.75 98 PHE A O 1
ATOM 771 N N . GLN A 1 99 ? -3.791 -4.440 12.873 1.00 82.00 99 GLN A N 1
ATOM 772 C CA . GLN A 1 99 ? -5.179 -4.920 12.858 1.00 82.00 99 GLN A CA 1
ATOM 773 C C . GLN A 1 99 ? -6.136 -3.977 12.106 1.00 82.00 99 GLN A C 1
ATOM 775 O O . GLN A 1 99 ? -7.325 -3.891 12.408 1.00 82.00 99 GLN A O 1
ATOM 780 N N . ASN A 1 100 ? -5.622 -3.253 11.108 1.00 76.25 100 ASN A N 1
ATOM 781 C CA . ASN A 1 100 ? -6.408 -2.316 10.317 1.00 76.25 100 ASN A CA 1
ATOM 782 C C . ASN A 1 100 ? -7.003 -3.036 9.102 1.00 76.25 100 ASN A C 1
ATOM 784 O O . ASN A 1 100 ? -6.379 -3.126 8.045 1.00 76.25 100 ASN A O 1
ATOM 788 N N . THR A 1 101 ? -8.217 -3.558 9.273 1.00 70.56 101 THR A N 1
ATOM 789 C CA . THR A 1 101 ? -8.946 -4.316 8.242 1.00 70.56 101 THR A CA 1
ATOM 790 C C . THR A 1 101 ? -9.942 -3.470 7.453 1.00 70.56 101 THR A C 1
ATOM 792 O O . THR A 1 101 ? -10.411 -3.896 6.402 1.00 70.56 101 THR A O 1
ATOM 795 N N . THR A 1 102 ? -10.260 -2.265 7.931 1.00 78.38 102 THR A N 1
ATOM 796 C CA . THR A 1 102 ? -11.282 -1.399 7.328 1.00 78.38 102 THR A CA 1
ATOM 797 C C . THR A 1 102 ? -10.743 -0.547 6.184 1.00 78.38 102 THR A C 1
ATOM 799 O O . THR A 1 102 ? -11.517 -0.094 5.346 1.00 78.38 102 THR A O 1
ATOM 802 N N . THR A 1 103 ? -9.429 -0.310 6.139 1.00 84.06 103 THR A N 1
ATOM 803 C CA . THR A 1 103 ? -8.810 0.532 5.108 1.00 84.06 103 THR A CA 1
ATOM 804 C C . THR A 1 103 ? -8.622 -0.256 3.813 1.00 84.06 103 THR A C 1
ATOM 806 O O . THR A 1 103 ? -7.930 -1.277 3.793 1.00 84.06 103 THR A O 1
ATOM 809 N N . ALA A 1 104 ? -9.185 0.230 2.705 1.00 87.00 104 ALA A N 1
ATOM 810 C CA . ALA A 1 104 ? -8.931 -0.352 1.388 1.00 87.00 104 ALA A CA 1
ATOM 811 C C . ALA A 1 104 ? -7.519 0.013 0.894 1.00 87.00 104 ALA A C 1
ATOM 813 O O . ALA A 1 104 ? -7.071 1.140 1.089 1.00 87.00 104 ALA A O 1
ATOM 814 N N . ILE A 1 105 ? -6.822 -0.912 0.226 1.00 90.12 105 ILE A N 1
ATOM 815 C CA . ILE A 1 105 ? -5.473 -0.674 -0.316 1.00 90.12 105 ILE A CA 1
ATOM 816 C C . ILE A 1 105 ? -5.536 -0.587 -1.835 1.00 90.12 105 ILE A C 1
ATOM 818 O O . ILE A 1 105 ? -5.752 -1.603 -2.491 1.00 90.12 105 ILE A O 1
ATOM 822 N N . LEU A 1 106 ? -5.257 0.584 -2.398 1.00 92.38 106 LEU A N 1
ATOM 823 C CA . LEU A 1 106 ? -5.158 0.774 -3.841 1.00 92.38 106 LEU A CA 1
ATOM 824 C C . LEU A 1 106 ? -3.690 0.771 -4.279 1.00 92.38 106 LEU A C 1
ATOM 826 O O . LEU A 1 106 ? -2.904 1.603 -3.839 1.00 92.38 106 LEU A O 1
ATOM 830 N N . ALA A 1 107 ? -3.320 -0.149 -5.164 1.00 93.00 107 ALA A N 1
ATOM 831 C CA . ALA A 1 107 ? -1.972 -0.233 -5.716 1.00 93.00 107 ALA A CA 1
ATOM 832 C C . ALA A 1 107 ? -1.814 0.706 -6.927 1.00 93.00 107 ALA A C 1
ATOM 834 O O . ALA A 1 107 ? -2.652 0.689 -7.829 1.00 93.00 107 ALA A O 1
ATOM 835 N N . ALA A 1 108 ? -0.748 1.511 -6.963 1.00 91.31 108 ALA A N 1
ATOM 836 C CA . ALA A 1 108 ? -0.488 2.474 -8.032 1.00 91.31 108 ALA A CA 1
ATOM 837 C C . ALA A 1 108 ? 0.990 2.477 -8.466 1.00 91.31 108 ALA A C 1
ATOM 839 O O . ALA A 1 108 ? 1.899 2.593 -7.649 1.00 91.31 108 ALA A O 1
ATOM 840 N N . GLY A 1 109 ? 1.227 2.397 -9.777 1.00 90.06 109 GLY A N 1
ATOM 841 C CA . GLY A 1 109 ? 2.563 2.424 -10.387 1.00 90.06 109 GLY A CA 1
ATOM 842 C C . GLY A 1 109 ? 2.847 1.189 -11.236 1.00 90.06 109 GLY A C 1
ATOM 843 O O . GLY A 1 109 ? 2.701 0.068 -10.770 1.00 90.06 109 GLY A O 1
ATOM 844 N N . GLY A 1 110 ? 3.208 1.387 -12.505 1.00 88.25 110 GLY A N 1
ATOM 845 C CA . GLY A 1 110 ? 3.554 0.288 -13.418 1.00 88.25 110 GLY A CA 1
ATOM 846 C C . GLY A 1 110 ? 2.427 -0.698 -13.783 1.00 88.25 110 GLY A C 1
ATOM 847 O O . GLY A 1 110 ? 2.693 -1.664 -14.491 1.00 88.25 110 GLY A O 1
ATOM 848 N N . ILE A 1 111 ? 1.177 -0.484 -13.348 1.00 90.31 111 ILE A N 1
ATOM 849 C CA . ILE A 1 111 ? 0.021 -1.324 -13.716 1.00 90.31 111 ILE A CA 1
ATOM 850 C C . ILE A 1 111 ? -0.562 -0.820 -15.042 1.00 90.31 111 ILE A C 1
ATOM 852 O O . ILE A 1 111 ? -1.148 0.259 -15.088 1.00 90.31 111 ILE A O 1
ATOM 856 N N . VAL A 1 112 ? -0.394 -1.598 -16.114 1.00 91.69 112 VAL A N 1
ATOM 857 C CA . VAL A 1 112 ? -0.810 -1.216 -17.481 1.00 91.69 112 VAL A CA 1
ATOM 858 C C . VAL A 1 112 ? -1.905 -2.130 -18.039 1.00 91.69 112 VAL A C 1
ATOM 860 O O . VAL A 1 112 ? -2.725 -1.694 -18.840 1.00 91.69 112 VAL A O 1
ATOM 863 N N . ASP A 1 113 ? -1.945 -3.391 -17.610 1.00 91.62 113 ASP A N 1
ATOM 864 C CA . ASP A 1 113 ? -2.903 -4.389 -18.079 1.00 91.62 113 ASP A CA 1
ATOM 865 C C . ASP A 1 113 ? -3.294 -5.379 -16.966 1.00 91.62 113 ASP A C 1
ATOM 867 O O . ASP A 1 113 ? -2.884 -5.254 -15.807 1.00 91.62 113 ASP A O 1
ATOM 871 N N . GLY A 1 114 ? -4.079 -6.398 -17.330 1.00 92.25 114 GLY A N 1
ATOM 872 C CA . GLY A 1 114 ? -4.555 -7.419 -16.400 1.00 92.25 114 GLY A CA 1
ATOM 873 C C . GLY A 1 114 ? -3.449 -8.178 -15.659 1.00 92.25 114 GLY A C 1
ATOM 874 O O . GLY A 1 114 ? -3.680 -8.602 -14.530 1.00 92.25 114 GLY A O 1
ATOM 875 N N . ARG A 1 115 ? -2.236 -8.308 -16.218 1.00 93.81 115 ARG A N 1
ATOM 876 C CA . ARG A 1 115 ? -1.109 -8.970 -15.532 1.00 93.81 115 ARG A CA 1
ATOM 877 C C . ARG A 1 115 ? -0.648 -8.139 -14.342 1.00 93.81 115 ARG A C 1
ATOM 879 O O . ARG A 1 115 ? -0.422 -8.689 -13.268 1.00 93.81 115 ARG A O 1
ATOM 886 N N . GLY A 1 116 ? -0.577 -6.819 -14.519 1.00 92.62 116 GLY A N 1
ATOM 887 C CA . GLY A 1 116 ? -0.298 -5.882 -13.432 1.00 92.62 116 GLY A CA 1
ATOM 888 C C . GLY A 1 116 ? -1.380 -5.920 -12.351 1.00 92.62 116 GLY A C 1
ATOM 889 O O . GLY A 1 116 ? -1.056 -5.932 -11.166 1.00 92.62 116 GLY A O 1
ATOM 890 N N . CYS A 1 117 ? -2.655 -6.022 -12.744 1.00 92.19 117 CYS A N 1
ATOM 891 C CA . CYS A 1 117 ? -3.760 -6.177 -11.793 1.00 92.19 117 CYS A CA 1
ATOM 892 C C . CYS A 1 117 ? -3.652 -7.480 -10.989 1.00 92.19 117 CYS A C 1
ATOM 894 O O . CYS A 1 117 ? -3.770 -7.452 -9.767 1.00 92.19 117 CYS A O 1
ATOM 896 N N . VAL A 1 118 ? -3.392 -8.612 -11.650 1.00 94.12 118 VAL A N 1
ATOM 897 C CA . VAL A 1 118 ? -3.224 -9.914 -10.982 1.00 94.12 118 VAL A CA 1
ATOM 898 C C . VAL A 1 118 ? -2.017 -9.898 -10.046 1.00 94.12 118 VAL A C 1
ATOM 900 O O . VAL A 1 118 ? -2.133 -10.354 -8.911 1.00 94.12 118 VAL A O 1
ATOM 903 N N . ALA A 1 119 ? -0.888 -9.325 -10.473 1.00 93.31 119 ALA A N 1
ATOM 904 C CA . ALA A 1 119 ? 0.287 -9.166 -9.620 1.00 93.31 119 ALA A CA 1
ATOM 905 C C . ALA A 1 119 ? -0.025 -8.306 -8.386 1.00 93.31 119 ALA A C 1
ATOM 907 O O . ALA A 1 119 ? 0.288 -8.702 -7.266 1.00 93.31 119 ALA A O 1
ATOM 908 N N . ALA A 1 120 ? -0.702 -7.168 -8.569 1.00 93.25 120 ALA A N 1
ATOM 909 C CA . ALA A 1 120 ? -1.098 -6.304 -7.464 1.00 93.25 120 ALA A CA 1
ATOM 910 C C . ALA A 1 120 ? -2.022 -7.030 -6.476 1.00 93.25 120 ALA A C 1
ATOM 912 O O . ALA A 1 120 ? -1.780 -6.962 -5.277 1.00 93.25 120 ALA A O 1
ATOM 913 N N . LEU A 1 121 ? -3.035 -7.761 -6.954 1.00 92.06 121 LEU A N 1
ATOM 914 C CA . LEU A 1 121 ? -3.923 -8.554 -6.094 1.00 92.06 121 LEU A CA 1
ATOM 915 C C . LEU A 1 121 ? -3.159 -9.659 -5.348 1.00 92.06 121 LEU A C 1
ATOM 917 O O . LEU A 1 121 ? -3.357 -9.831 -4.148 1.00 92.06 121 LEU A O 1
ATOM 921 N N . GLY A 1 122 ? -2.249 -10.362 -6.030 1.00 93.25 122 GLY A N 1
ATOM 922 C CA . GLY A 1 122 ? -1.415 -11.409 -5.430 1.00 93.25 122 GLY A CA 1
ATOM 923 C C . GLY A 1 122 ? -0.490 -10.896 -4.322 1.00 93.25 122 GLY A C 1
ATOM 924 O O . GLY A 1 122 ? -0.242 -11.603 -3.351 1.00 93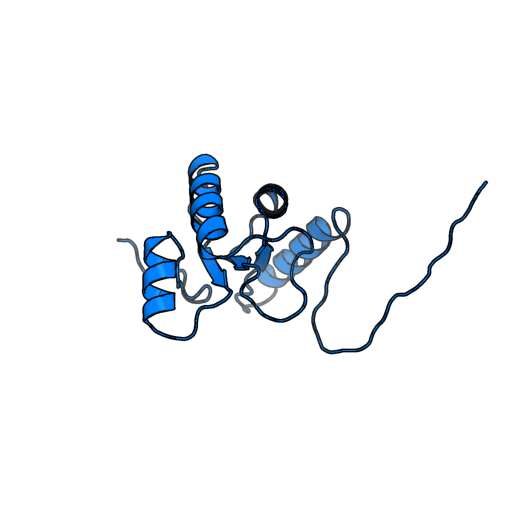.25 122 GLY A O 1
ATOM 925 N N . LEU A 1 123 ? -0.036 -9.645 -4.422 1.00 90.88 123 LEU A N 1
ATOM 926 C CA . LEU A 1 123 ? 0.759 -8.961 -3.394 1.00 90.88 123 LEU A CA 1
ATOM 927 C C . LEU A 1 123 ? -0.083 -8.380 -2.247 1.00 90.88 123 LEU A C 1
ATOM 929 O O . LEU A 1 123 ? 0.449 -7.727 -1.350 1.00 90.88 123 LEU A O 1
ATOM 933 N N . GLY A 1 124 ? -1.402 -8.574 -2.276 1.00 83.94 124 GLY A N 1
ATOM 934 C CA . GLY A 1 124 ? -2.306 -8.011 -1.285 1.00 83.94 124 GLY A CA 1
ATOM 935 C C . GLY A 1 124 ? -2.726 -6.575 -1.593 1.00 83.94 124 GLY A C 1
ATOM 936 O O . GLY A 1 124 ? -3.140 -5.862 -0.688 1.00 83.94 124 GLY A O 1
ATOM 937 N N . GLY A 1 125 ? -2.676 -6.115 -2.836 1.00 78.62 125 GLY A N 1
ATOM 938 C CA . GLY A 1 125 ? -3.489 -4.983 -3.282 1.00 78.62 125 GLY A CA 1
ATOM 939 C C . GLY A 1 125 ? -4.970 -5.367 -3.305 1.00 78.62 125 GLY A C 1
ATOM 940 O O . GLY A 1 125 ? -5.315 -6.541 -3.421 1.00 78.62 125 GLY A O 1
ATOM 941 N N . LEU A 1 126 ? -5.869 -4.395 -3.170 1.00 70.25 126 LEU A N 1
ATOM 942 C CA . LEU A 1 126 ? -7.308 -4.639 -3.238 1.00 70.25 126 LEU A CA 1
ATOM 943 C C . LEU A 1 126 ? -7.947 -3.621 -4.181 1.00 70.25 126 LEU A C 1
ATOM 945 O O . LEU A 1 126 ? -8.014 -2.432 -3.887 1.00 70.25 126 LEU A O 1
ATOM 949 N N . PHE A 1 127 ? -8.474 -4.083 -5.312 1.00 54.47 127 PHE A N 1
ATOM 950 C CA . PHE A 1 127 ? -9.299 -3.230 -6.164 1.00 54.47 127 PHE A CA 1
ATOM 951 C C . PHE A 1 127 ? -10.743 -3.254 -5.646 1.00 54.47 127 PHE A C 1
ATOM 953 O O . PHE A 1 127 ? -11.626 -3.868 -6.239 1.00 54.47 127 PHE A O 1
ATOM 960 N N . ARG A 1 128 ? -10.981 -2.645 -4.479 1.00 45.84 128 ARG A N 1
ATOM 961 C CA . ARG A 1 128 ? -12.344 -2.393 -3.989 1.00 45.84 128 ARG A CA 1
ATOM 962 C C . ARG A 1 128 ? -12.741 -0.995 -4.429 1.00 45.84 128 ARG A C 1
ATOM 964 O O . ARG A 1 128 ? -12.018 -0.049 -4.132 1.00 45.84 128 ARG A O 1
ATOM 971 N N . SER A 1 129 ? -13.881 -0.849 -5.104 1.00 38.19 129 SER A N 1
ATOM 972 C CA . SER A 1 129 ? -14.487 0.475 -5.274 1.00 38.19 129 SER A CA 1
ATOM 973 C C . SER A 1 129 ? -14.733 1.061 -3.878 1.00 38.19 129 SER A C 1
ATOM 975 O O . SER A 1 129 ? -15.506 0.472 -3.120 1.00 38.19 129 SER A O 1
ATOM 977 N N . PRO A 1 130 ? -14.113 2.194 -3.502 1.00 50.53 130 PRO A N 1
ATOM 978 C CA . PRO A 1 130 ? -14.361 2.798 -2.195 1.00 50.53 130 PRO A CA 1
ATOM 979 C C . PRO A 1 130 ? -15.770 3.400 -2.076 1.00 50.53 130 PRO A C 1
ATOM 981 O O . PRO A 1 130 ? -16.164 3.820 -0.991 1.00 50.53 130 PRO A O 1
ATOM 984 N N . PHE A 1 131 ? -16.527 3.428 -3.179 1.00 47.41 131 PHE A N 1
ATOM 985 C CA . PHE A 1 131 ? -17.866 4.007 -3.278 1.00 47.41 131 PHE A CA 1
ATOM 986 C C . PHE A 1 131 ? -19.002 3.004 -3.036 1.00 47.41 131 PHE A C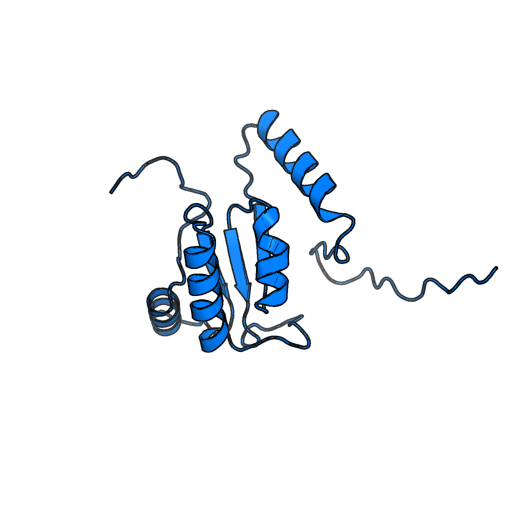 1
ATOM 988 O O . PHE A 1 131 ? -20.139 3.427 -2.870 1.00 47.41 131 PHE A O 1
ATOM 995 N N . ILE A 1 132 ? -18.723 1.695 -3.004 1.00 41.84 132 ILE A N 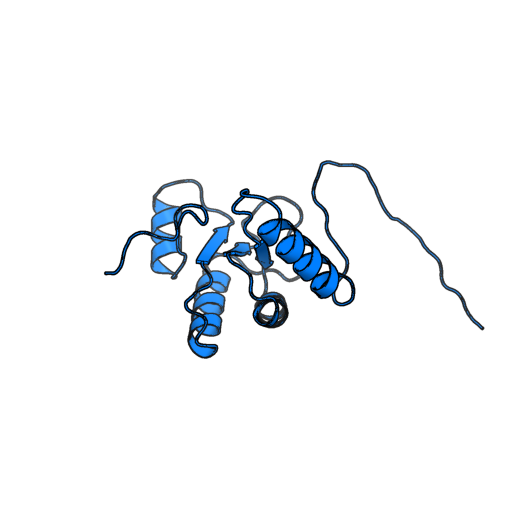1
ATOM 996 C CA . ILE A 1 132 ? -19.730 0.652 -2.751 1.00 41.84 132 ILE A CA 1
ATOM 997 C C . ILE A 1 132 ? -19.292 -0.102 -1.502 1.00 41.84 132 ILE A C 1
ATOM 999 O O . ILE A 1 132 ? -18.518 -1.058 -1.570 1.00 41.84 132 ILE A O 1
ATOM 1003 N N . ALA A 1 133 ? -19.713 0.378 -0.339 1.00 40.97 133 ALA A N 1
ATOM 1004 C CA . ALA A 1 133 ? -19.258 -0.172 0.926 1.00 40.97 133 ALA A CA 1
ATOM 1005 C C . ALA A 1 133 ? -20.385 -0.321 1.945 1.00 40.97 133 ALA A C 1
ATOM 1007 O O . ALA A 1 133 ? -20.130 -0.004 3.090 1.00 40.97 133 ALA A O 1
ATOM 1008 N N . ASP A 1 134 ? -21.558 -0.842 1.560 1.00 38.19 134 ASP A N 1
ATOM 1009 C CA . ASP A 1 134 ? -22.603 -1.178 2.545 1.00 38.19 134 ASP A CA 1
ATOM 1010 C C . ASP A 1 134 ? -23.304 -2.544 2.369 1.00 38.19 134 ASP A C 1
ATOM 1012 O O . ASP A 1 134 ? -24.086 -2.890 3.242 1.00 38.19 134 ASP A O 1
ATOM 1016 N N . ASP A 1 135 ? -23.011 -3.382 1.356 1.00 30.02 135 ASP A N 1
ATOM 1017 C CA . ASP A 1 135 ? -23.979 -4.454 1.011 1.00 30.02 135 ASP A CA 1
ATOM 1018 C C . ASP A 1 135 ? -23.510 -5.916 0.908 1.00 30.02 135 ASP A C 1
ATOM 1020 O O . ASP A 1 135 ? -24.265 -6.742 0.411 1.00 30.02 135 ASP A O 1
ATOM 1024 N N . TRP A 1 136 ? -22.317 -6.306 1.377 1.00 32.06 136 TRP A N 1
ATOM 1025 C CA . TRP A 1 136 ? -21.935 -7.732 1.323 1.00 32.06 136 TRP A CA 1
ATOM 1026 C C . TRP A 1 136 ? -21.112 -8.186 2.533 1.00 32.06 136 TRP A C 1
ATOM 1028 O O . TRP A 1 136 ? -19.929 -7.868 2.653 1.00 32.06 136 TRP A O 1
ATOM 1038 N N . GLN A 1 137 ? -21.765 -8.953 3.413 1.00 26.59 137 GLN A N 1
ATOM 1039 C CA . GLN A 1 137 ? -21.135 -9.911 4.323 1.00 26.59 137 GLN A CA 1
ATOM 1040 C C . GLN A 1 137 ? -20.836 -11.189 3.524 1.00 26.59 137 GLN A C 1
ATOM 1042 O O . GLN A 1 137 ? -21.759 -11.792 2.974 1.00 26.59 137 GLN A O 1
ATOM 1047 N N . ILE A 1 138 ? -19.568 -11.594 3.471 1.00 30.91 138 ILE A N 1
ATOM 1048 C CA . ILE A 1 138 ? -19.143 -12.969 3.173 1.00 30.91 138 ILE A CA 1
ATOM 1049 C C . ILE A 1 138 ? -18.077 -13.356 4.185 1.00 30.91 138 ILE A C 1
ATOM 1051 O O . ILE A 1 138 ? -17.215 -12.488 4.460 1.00 30.91 138 ILE A O 1
#

InterPro domains:
  IPR013785 Aldolase-type TIM barrel [G3DSA:3.20.20.70] (25-125)

Radius of gyration: 17.09 Å; chains: 1; bounding box: 42×50×35 Å

Secondary structure (DSSP, 8-state):
------------SSS---PPTTTSHHHHHHHHHHHHHHSS-----EEEE-SHHHHHHHGGG--SEEEEE-TTS-SS--TT---HHHHHHHHHHHHHHTT--SSEEEEESS--SHHHHHHHHHTT-----TT--SS---

Organism: Penicillium digitatum (strain PHI26 / CECT 20796) (NCBI:txid1170229)

pLDDT: mean 70.87, std 23.54, range [18.3, 94.94]